Protein AF-A0A959DYF2-F1 (afdb_monomer_lite)

Structure (mmCIF, N/CA/C/O backbone):
data_AF-A0A959DYF2-F1
#
_entry.id   AF-A0A959DYF2-F1
#
loop_
_atom_site.group_PDB
_atom_site.id
_atom_site.type_symbol
_atom_site.label_atom_id
_atom_site.label_alt_id
_atom_site.label_comp_id
_atom_site.label_asym_id
_atom_site.label_entity_id
_atom_site.label_seq_id
_atom_site.pdbx_PDB_ins_code
_atom_site.Cartn_x
_atom_site.Cartn_y
_atom_site.Cartn_z
_atom_site.occupancy
_atom_site.B_iso_or_equiv
_atom_site.auth_seq_id
_atom_site.auth_comp_id
_atom_site.auth_asym_id
_atom_site.auth_atom_id
_atom_site.pdbx_PDB_model_num
ATOM 1 N N . MET A 1 1 ? -21.201 -24.837 13.950 1.00 48.97 1 MET A N 1
ATOM 2 C CA . MET A 1 1 ? -20.387 -24.967 12.722 1.00 48.97 1 MET A CA 1
ATOM 3 C C . MET A 1 1 ? -20.245 -23.564 12.139 1.00 48.97 1 MET A C 1
ATOM 5 O O . MET A 1 1 ? -21.268 -22.995 11.792 1.00 48.97 1 MET A O 1
ATOM 9 N N . LYS A 1 2 ? -19.060 -22.931 12.166 1.00 54.66 2 LYS A N 1
ATOM 10 C CA . LYS A 1 2 ? -18.895 -21.587 11.566 1.00 54.66 2 LYS A CA 1
ATOM 11 C C . LYS A 1 2 ? -19.018 -21.717 10.051 1.00 54.66 2 LYS A C 1
ATOM 13 O O . LYS A 1 2 ? -18.354 -22.586 9.486 1.00 54.66 2 LYS A O 1
ATOM 18 N N . SER A 1 3 ? -19.866 -20.907 9.425 1.00 73.50 3 SER A N 1
ATOM 19 C CA . SER A 1 3 ? -20.086 -20.983 7.981 1.00 73.50 3 SER A CA 1
ATOM 20 C C . SER A 1 3 ? -18.811 -20.570 7.232 1.00 73.50 3 SER A C 1
ATOM 22 O O . SER A 1 3 ? -17.996 -19.797 7.745 1.00 73.50 3 SER A O 1
ATOM 24 N N . THR A 1 4 ? -18.600 -21.088 6.021 1.00 78.06 4 THR A N 1
ATOM 25 C CA . THR A 1 4 ? -17.467 -20.701 5.155 1.00 78.06 4 THR A CA 1
ATOM 26 C C . THR A 1 4 ? -17.406 -19.183 4.952 1.00 78.06 4 THR A C 1
ATOM 28 O O . THR A 1 4 ? -16.325 -18.593 4.934 1.00 78.06 4 THR A O 1
ATOM 31 N N . THR A 1 5 ? -18.575 -18.546 4.890 1.00 78.94 5 THR A N 1
ATOM 32 C CA . THR A 1 5 ? -18.760 -17.099 4.772 1.00 78.94 5 THR A CA 1
ATOM 33 C C . THR A 1 5 ? -18.144 -16.343 5.952 1.00 78.94 5 THR A C 1
ATOM 35 O O . THR A 1 5 ? -17.365 -15.417 5.736 1.00 78.94 5 THR A O 1
ATOM 38 N N . ASP A 1 6 ? -18.369 -16.790 7.192 1.00 78.88 6 ASP A N 1
ATOM 39 C CA . ASP A 1 6 ? -17.816 -16.143 8.396 1.00 78.88 6 ASP A CA 1
ATOM 40 C C . ASP A 1 6 ? -16.283 -16.176 8.416 1.00 78.88 6 ASP A C 1
ATOM 42 O O . ASP A 1 6 ? -15.613 -15.239 8.859 1.00 78.88 6 ASP A O 1
ATOM 46 N N . GLN A 1 7 ? -15.702 -17.275 7.928 1.00 80.12 7 GLN A N 1
ATOM 47 C CA . GLN A 1 7 ? -14.251 -17.409 7.837 1.00 80.12 7 GLN A CA 1
ATOM 48 C C . GLN A 1 7 ? -13.664 -16.475 6.775 1.00 80.12 7 GLN A C 1
ATOM 50 O O . GLN A 1 7 ? -12.580 -15.927 6.982 1.00 80.12 7 GLN A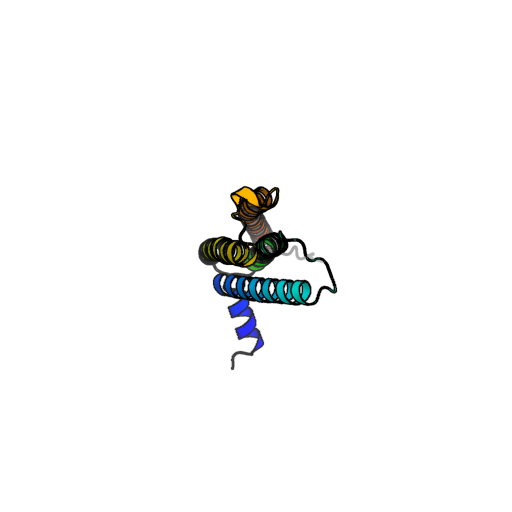 O 1
ATOM 55 N N . PHE A 1 8 ? -14.369 -16.288 5.658 1.00 79.25 8 PHE A N 1
ATOM 56 C CA . PHE A 1 8 ? -13.961 -15.388 4.586 1.00 79.25 8 PHE A CA 1
ATOM 57 C C . PHE A 1 8 ? -13.997 -13.919 5.031 1.00 79.25 8 PHE A C 1
ATOM 59 O O . PHE A 1 8 ? -12.992 -13.222 4.883 1.00 79.25 8 PHE A O 1
ATOM 66 N N . PHE A 1 9 ? -15.081 -13.479 5.680 1.00 79.19 9 PHE A N 1
ATOM 67 C CA . PHE A 1 9 ? -15.189 -12.123 6.234 1.00 79.19 9 PHE A CA 1
ATOM 68 C C . PHE A 1 9 ? -14.072 -11.819 7.235 1.00 79.19 9 PHE A C 1
ATOM 70 O O . PHE A 1 9 ? -13.367 -10.822 7.096 1.00 79.19 9 PHE A O 1
ATOM 77 N N . LYS A 1 10 ? -13.801 -12.741 8.166 1.00 82.38 10 LYS A N 1
ATOM 78 C CA . LYS A 1 10 ? -12.723 -12.571 9.151 1.00 82.38 10 LYS A CA 1
ATOM 79 C C . LYS A 1 10 ? -11.331 -12.449 8.514 1.00 82.38 10 LYS A C 1
ATOM 81 O O . LYS A 1 10 ? -10.439 -11.816 9.080 1.00 82.38 10 LYS A O 1
ATOM 86 N N . ARG A 1 11 ? -11.104 -13.088 7.361 1.00 82.50 11 ARG A N 1
ATOM 87 C CA . ARG A 1 11 ? -9.843 -12.956 6.612 1.00 82.50 11 ARG A CA 1
ATOM 88 C C . ARG A 1 11 ? -9.750 -11.606 5.915 1.00 82.50 11 ARG A C 1
ATOM 90 O O . ARG A 1 11 ? -8.686 -10.997 5.959 1.00 82.50 11 ARG A O 1
ATOM 97 N N . ILE A 1 12 ? -10.845 -11.139 5.317 1.00 82.94 12 ILE A N 1
ATOM 98 C CA . ILE A 1 12 ? -10.909 -9.817 4.686 1.00 82.94 12 ILE A CA 1
ATOM 99 C C . ILE A 1 12 ? -10.691 -8.714 5.718 1.00 82.94 12 ILE A C 1
ATOM 101 O O . ILE A 1 12 ? -9.958 -7.781 5.432 1.00 82.94 12 ILE A O 1
ATOM 105 N N . GLU A 1 13 ? -11.207 -8.844 6.938 1.00 87.69 13 GLU A N 1
ATOM 106 C CA . GLU A 1 13 ? -10.958 -7.894 8.034 1.00 87.69 13 GLU A CA 1
ATOM 107 C C . GLU A 1 13 ? -9.496 -7.850 8.518 1.00 87.69 13 GLU A C 1
ATOM 109 O O . GLU A 1 13 ? -9.163 -7.061 9.399 1.00 87.69 13 GLU A O 1
ATOM 114 N N . ASN A 1 14 ? -8.594 -8.684 7.989 1.00 91.94 14 ASN A N 1
ATOM 115 C CA . ASN A 1 14 ? -7.177 -8.629 8.328 1.00 91.94 14 ASN A CA 1
ATOM 116 C C . ASN A 1 14 ? -6.401 -7.794 7.289 1.00 91.94 14 ASN A C 1
ATOM 118 O O . ASN A 1 14 ? -6.166 -8.276 6.177 1.00 91.94 14 ASN A O 1
ATOM 122 N N . PRO A 1 15 ? -5.893 -6.600 7.650 1.00 94.06 15 PRO A N 1
ATOM 123 C CA . PRO A 1 15 ? -5.166 -5.739 6.716 1.00 94.06 15 PRO A CA 1
ATOM 124 C C . PRO A 1 15 ? -3.917 -6.388 6.119 1.00 94.06 15 PRO A C 1
ATOM 126 O O . PRO A 1 15 ? -3.579 -6.158 4.963 1.00 94.06 15 PRO A O 1
ATOM 129 N N . MET A 1 16 ? -3.243 -7.249 6.887 1.00 94.44 16 MET A N 1
ATOM 130 C CA . MET A 1 16 ? -2.057 -7.959 6.401 1.00 94.44 16 MET A CA 1
ATOM 131 C C . MET A 1 16 ? -2.420 -8.969 5.313 1.00 94.44 16 MET A C 1
ATOM 133 O O . MET A 1 16 ? -1.658 -9.167 4.372 1.00 94.44 16 MET A O 1
ATOM 137 N N . PHE A 1 17 ? -3.594 -9.595 5.426 1.00 94.06 17 PHE A N 1
ATOM 138 C CA . PHE A 1 17 ? -4.093 -10.502 4.399 1.00 94.06 17 PHE A CA 1
ATOM 139 C C . PHE A 1 17 ? -4.487 -9.731 3.135 1.00 94.06 17 PHE A C 1
ATOM 141 O O . PHE A 1 17 ? -4.086 -10.130 2.046 1.00 94.06 17 PHE A O 1
ATOM 148 N N . GLN A 1 18 ? -5.179 -8.592 3.273 1.00 95.38 18 GLN A N 1
ATOM 149 C CA . GLN A 1 18 ? -5.477 -7.700 2.143 1.00 95.38 18 GLN A CA 1
ATOM 150 C C . GLN A 1 18 ? -4.194 -7.277 1.403 1.00 95.38 18 GLN A C 1
ATOM 152 O O . GLN A 1 18 ? -4.137 -7.350 0.177 1.00 95.38 18 GLN A O 1
ATOM 157 N N . ALA A 1 19 ? -3.144 -6.894 2.140 1.00 96.88 19 ALA A N 1
ATOM 158 C CA . ALA A 1 19 ? -1.858 -6.494 1.568 1.00 96.88 19 ALA A CA 1
ATOM 159 C C . ALA A 1 19 ? -1.167 -7.660 0.844 1.00 96.88 19 ALA A C 1
ATOM 161 O O . ALA A 1 19 ? -0.687 -7.491 -0.274 1.00 96.88 19 ALA A O 1
ATOM 162 N N . ALA A 1 20 ? -1.158 -8.856 1.442 1.00 96.12 20 ALA A N 1
ATOM 163 C CA . ALA A 1 20 ? -0.584 -10.050 0.823 1.00 96.12 20 ALA A CA 1
ATOM 164 C C . ALA A 1 20 ? -1.301 -10.425 -0.485 1.00 96.12 20 ALA A C 1
ATOM 166 O O . ALA A 1 20 ? -0.647 -10.724 -1.484 1.00 96.12 20 ALA A O 1
ATOM 167 N N . VAL A 1 21 ? -2.636 -10.356 -0.501 1.00 96.19 21 VAL A N 1
ATOM 168 C CA . VAL A 1 21 ? -3.436 -10.575 -1.715 1.00 96.19 21 VAL A CA 1
ATOM 169 C C . VAL A 1 21 ? -3.112 -9.517 -2.771 1.00 96.19 21 VAL A C 1
ATOM 171 O O . VAL A 1 21 ? -2.890 -9.868 -3.929 1.00 96.19 21 VAL A O 1
ATOM 174 N N . ALA A 1 22 ? -3.017 -8.242 -2.385 1.00 97.19 22 ALA A N 1
ATOM 175 C CA . ALA A 1 22 ? -2.655 -7.163 -3.300 1.00 97.19 22 ALA A CA 1
ATOM 176 C C . ALA A 1 22 ? -1.261 -7.371 -3.919 1.00 97.19 22 ALA A C 1
ATOM 178 O O . ALA A 1 22 ? -1.129 -7.273 -5.136 1.00 97.19 22 ALA A O 1
ATOM 179 N N . ILE A 1 23 ? -0.245 -7.741 -3.129 1.00 97.69 23 ILE A N 1
ATOM 180 C CA . ILE A 1 23 ? 1.096 -8.080 -3.645 1.00 97.69 23 ILE A CA 1
ATOM 181 C C . ILE A 1 23 ? 1.025 -9.262 -4.621 1.00 97.69 23 ILE A C 1
ATOM 183 O O . ILE A 1 23 ? 1.636 -9.213 -5.689 1.00 97.69 23 ILE A O 1
ATOM 187 N N . GLY A 1 24 ? 0.268 -10.312 -4.287 1.00 97.31 24 GLY A N 1
ATOM 188 C CA . GLY A 1 24 ? 0.081 -11.466 -5.171 1.00 97.31 24 GLY A CA 1
ATOM 189 C C . GLY A 1 24 ? -0.517 -11.072 -6.524 1.00 97.31 24 GLY A C 1
ATOM 190 O O . GLY A 1 24 ? -0.021 -11.487 -7.568 1.00 97.31 24 GLY A O 1
ATOM 191 N N . MET A 1 25 ? -1.528 -10.203 -6.519 1.00 97.19 25 MET A N 1
ATOM 192 C CA . MET A 1 25 ? -2.149 -9.686 -7.741 1.00 97.19 25 MET A CA 1
ATOM 193 C C . MET A 1 25 ? -1.202 -8.785 -8.545 1.00 97.19 25 MET A C 1
ATOM 195 O O . MET A 1 25 ? -1.151 -8.901 -9.769 1.00 97.19 25 MET A O 1
ATOM 199 N N . VAL A 1 26 ? -0.409 -7.938 -7.876 1.00 97.75 26 VAL A N 1
ATOM 200 C CA . VAL A 1 26 ? 0.649 -7.142 -8.523 1.00 97.75 26 VAL A CA 1
ATOM 201 C C . VAL A 1 26 ? 1.623 -8.057 -9.261 1.00 97.75 26 VAL A C 1
ATOM 203 O O . VAL A 1 26 ? 1.897 -7.834 -10.439 1.00 97.75 26 VAL A O 1
ATOM 206 N N . LEU A 1 27 ? 2.098 -9.118 -8.603 1.00 97.62 27 LEU A N 1
ATOM 207 C CA . LEU A 1 27 ? 3.018 -10.079 -9.206 1.00 97.62 27 LEU A CA 1
ATOM 208 C C . LEU A 1 27 ? 2.403 -10.754 -10.440 1.00 97.62 27 LEU A C 1
ATOM 210 O O . LEU A 1 27 ? 3.041 -10.806 -11.490 1.00 97.62 27 LEU A O 1
ATOM 214 N N . VAL A 1 28 ? 1.156 -11.226 -10.339 1.00 97.62 28 VAL A N 1
ATOM 215 C CA . VAL A 1 28 ? 0.442 -11.864 -11.458 1.00 97.62 28 VAL A CA 1
ATOM 216 C C . VAL A 1 28 ? 0.320 -10.916 -12.652 1.00 97.62 28 VAL A C 1
ATOM 218 O O . VAL A 1 28 ? 0.589 -11.320 -13.786 1.00 97.62 28 VAL A O 1
ATOM 221 N N . LEU A 1 29 ? -0.036 -9.649 -12.423 1.00 96.56 29 LEU A N 1
ATOM 222 C CA . LEU A 1 29 ? -0.165 -8.665 -13.499 1.00 96.56 29 LEU A CA 1
ATOM 223 C C . LEU A 1 29 ? 1.182 -8.290 -14.117 1.00 96.56 29 LEU A C 1
ATOM 225 O O . LEU A 1 29 ? 1.267 -8.171 -15.337 1.00 96.56 29 LEU A O 1
ATOM 229 N N . MET A 1 30 ? 2.244 -8.156 -13.320 1.00 95.62 30 MET A N 1
ATOM 230 C CA . MET A 1 30 ? 3.592 -7.894 -13.837 1.00 95.62 30 MET A CA 1
ATOM 231 C C . MET A 1 30 ? 4.111 -9.057 -14.691 1.00 95.62 30 MET A C 1
ATOM 233 O O . MET A 1 30 ? 4.658 -8.831 -15.772 1.00 95.62 30 MET A O 1
ATOM 237 N N . VAL A 1 31 ? 3.897 -10.304 -14.252 1.00 95.50 31 VAL A N 1
ATOM 238 C CA . VAL A 1 31 ? 4.241 -11.504 -15.034 1.00 95.50 31 VAL A CA 1
ATOM 239 C C . VAL A 1 31 ? 3.437 -11.545 -16.330 1.00 95.50 31 VAL A C 1
ATOM 241 O O . VAL A 1 31 ? 4.015 -11.727 -17.400 1.00 95.50 31 VAL A O 1
ATOM 244 N N . SER A 1 32 ? 2.129 -11.295 -16.258 1.00 93.62 32 SER A N 1
ATOM 245 C CA . SER A 1 32 ? 1.256 -11.253 -17.435 1.00 93.62 32 SER A CA 1
ATOM 246 C C . SER A 1 32 ? 1.699 -10.172 -18.424 1.00 93.62 32 SER A C 1
ATOM 248 O O . SER A 1 32 ? 1.850 -10.447 -19.611 1.00 93.62 32 SER A O 1
ATOM 250 N N . GLY A 1 33 ? 2.005 -8.964 -17.943 1.00 92.00 33 GLY A N 1
ATOM 251 C CA . GLY A 1 33 ? 2.517 -7.872 -18.773 1.00 92.00 33 GLY A CA 1
ATOM 252 C C . GLY A 1 33 ? 3.846 -8.217 -19.447 1.00 92.00 33 GLY A C 1
ATOM 253 O O . GLY A 1 33 ? 4.047 -7.896 -20.619 1.00 92.00 33 GLY A O 1
ATOM 254 N N . LYS A 1 34 ? 4.736 -8.936 -18.751 1.00 90.19 34 LYS A N 1
ATOM 255 C CA . LYS A 1 34 ? 5.986 -9.437 -19.337 1.00 90.19 34 LYS A CA 1
ATOM 256 C C . LYS A 1 34 ? 5.727 -10.465 -20.443 1.00 90.19 34 LYS A C 1
ATOM 258 O O . LYS A 1 34 ? 6.329 -10.351 -21.506 1.00 90.19 34 LYS A O 1
ATOM 263 N N . LEU A 1 35 ? 4.818 -11.419 -20.228 1.00 91.81 35 LEU A N 1
ATOM 264 C CA . LEU A 1 35 ? 4.444 -12.421 -21.237 1.00 91.81 35 LEU A CA 1
ATOM 265 C C . LEU A 1 35 ? 3.821 -11.775 -22.484 1.00 91.81 35 LEU A C 1
ATOM 267 O O . LEU A 1 35 ? 4.178 -12.134 -23.603 1.00 91.81 35 LEU A O 1
ATOM 271 N N . VAL A 1 36 ? 2.953 -10.776 -22.301 1.00 91.62 36 VAL A N 1
ATOM 272 C CA . VAL A 1 36 ? 2.359 -10.006 -23.409 1.00 91.62 36 VAL A CA 1
ATOM 273 C C . VAL A 1 36 ? 3.424 -9.220 -24.172 1.00 91.62 36 VAL A C 1
ATOM 275 O O . VAL A 1 36 ? 3.420 -9.202 -25.398 1.00 91.62 36 VAL A O 1
ATOM 278 N N . ARG A 1 37 ? 4.385 -8.606 -23.475 1.00 86.94 37 ARG A N 1
ATOM 279 C CA . ARG A 1 37 ? 5.496 -7.914 -24.140 1.00 86.94 37 ARG A CA 1
ATOM 280 C C . ARG A 1 37 ? 6.359 -8.878 -24.961 1.00 86.94 37 ARG A C 1
ATOM 282 O O . ARG A 1 37 ? 6.838 -8.497 -26.024 1.00 86.94 37 ARG A O 1
ATOM 289 N N . MET A 1 38 ? 6.548 -10.111 -24.486 1.00 86.81 38 MET A N 1
ATOM 290 C CA . MET A 1 38 ? 7.301 -11.146 -25.203 1.00 86.81 38 MET A CA 1
ATOM 291 C C . MET A 1 38 ? 6.577 -11.673 -26.447 1.00 86.81 38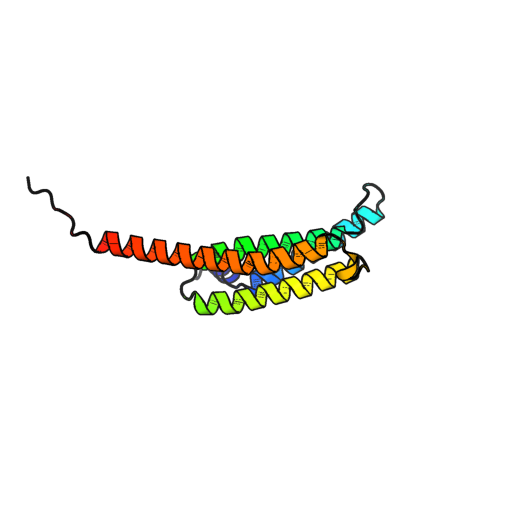 MET A C 1
ATOM 293 O O . MET A 1 38 ? 7.249 -12.064 -27.395 1.00 86.81 38 MET A O 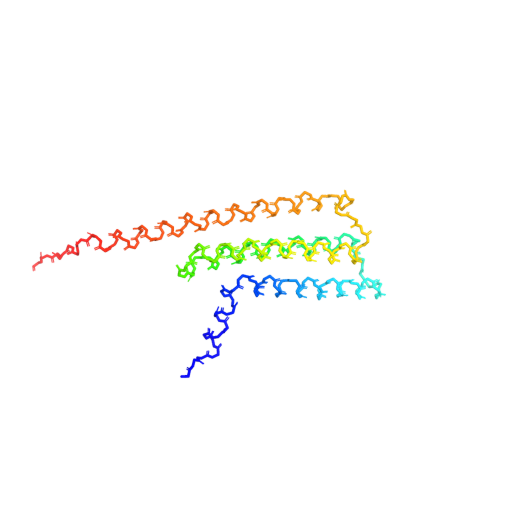1
ATOM 297 N N . SER A 1 39 ? 5.240 -11.675 -26.477 1.00 88.31 39 SER A N 1
ATOM 298 C CA . SER A 1 39 ? 4.484 -12.127 -27.655 1.00 88.31 39 SER A CA 1
ATOM 299 C C . SER A 1 39 ? 4.515 -11.132 -28.818 1.00 88.31 39 SER A C 1
ATOM 301 O O . SER A 1 39 ? 4.153 -11.491 -29.934 1.00 88.31 39 SER A O 1
ATOM 303 N N . GLY A 1 40 ? 4.924 -9.881 -28.573 1.00 83.75 40 GLY A N 1
ATOM 304 C CA . GLY A 1 40 ? 5.024 -8.835 -29.595 1.00 83.75 40 GLY A CA 1
ATOM 305 C C . GLY A 1 40 ? 3.678 -8.332 -30.132 1.00 83.75 40 GLY A C 1
ATOM 306 O O . GLY A 1 40 ? 3.663 -7.454 -30.987 1.00 83.75 40 GLY A O 1
ATOM 307 N N . LEU A 1 41 ? 2.553 -8.850 -29.623 1.00 80.25 41 LEU A N 1
ATOM 308 C CA . LEU A 1 41 ? 1.206 -8.499 -30.085 1.00 80.25 41 LEU A CA 1
ATOM 309 C C . LEU A 1 41 ? 0.783 -7.086 -29.658 1.00 80.25 41 LEU A C 1
ATOM 311 O O . LEU A 1 41 ? 0.007 -6.438 -30.354 1.00 80.25 41 LEU A O 1
ATOM 315 N N . ILE A 1 42 ? 1.259 -6.622 -28.497 1.00 84.75 42 ILE A N 1
ATOM 316 C CA . ILE A 1 42 ? 0.901 -5.328 -27.903 1.00 84.75 42 ILE A CA 1
ATOM 317 C C . ILE A 1 42 ? 2.149 -4.687 -27.287 1.00 84.75 42 ILE A C 1
ATOM 319 O O . ILE A 1 42 ? 2.916 -5.333 -26.570 1.00 84.75 42 ILE A O 1
ATOM 323 N N . THR A 1 43 ? 2.332 -3.384 -27.509 1.00 84.12 43 THR A N 1
ATOM 324 C CA . THR A 1 43 ? 3.387 -2.596 -26.864 1.00 84.12 43 THR A CA 1
ATOM 325 C C . THR A 1 43 ? 3.010 -2.274 -25.418 1.00 84.12 43 THR A C 1
ATOM 327 O O . THR A 1 43 ? 2.209 -1.377 -25.157 1.00 84.12 43 THR A O 1
ATOM 330 N N . VAL A 1 44 ? 3.598 -2.995 -24.463 1.00 87.44 44 VAL A N 1
ATOM 331 C CA . VAL A 1 44 ? 3.448 -2.701 -23.029 1.00 87.44 44 VAL A CA 1
ATOM 332 C C . VAL A 1 44 ? 4.481 -1.642 -22.613 1.00 87.44 44 VAL A C 1
ATOM 334 O O . VAL A 1 44 ? 5.677 -1.860 -22.833 1.00 87.44 44 VAL A O 1
ATOM 337 N N . PRO A 1 45 ? 4.070 -0.513 -22.000 1.00 89.06 45 PRO A N 1
ATOM 338 C CA . PRO A 1 45 ? 4.997 0.522 -21.547 1.00 89.06 45 PRO A CA 1
ATOM 339 C C . PRO A 1 45 ? 6.032 -0.008 -20.549 1.00 89.06 45 PRO A C 1
ATOM 341 O O . PRO A 1 45 ? 5.710 -0.809 -19.674 1.00 89.06 45 PRO A O 1
ATOM 344 N N . VAL A 1 46 ? 7.264 0.505 -20.600 1.00 87.94 46 VAL A N 1
ATOM 345 C CA . VAL A 1 46 ? 8.337 0.099 -19.665 1.00 87.94 46 VAL A CA 1
ATOM 346 C C . VAL A 1 46 ? 7.998 0.458 -18.209 1.00 87.94 46 VAL A C 1
ATOM 348 O O . VAL A 1 46 ? 8.380 -0.254 -17.286 1.00 87.94 46 VAL A O 1
ATOM 351 N N . LEU A 1 47 ? 7.209 1.518 -18.002 1.00 92.19 47 LEU A N 1
ATOM 352 C CA . LEU A 1 47 ? 6.727 1.957 -16.687 1.00 92.19 47 LEU A CA 1
ATOM 353 C C . LEU A 1 47 ? 5.488 1.188 -16.189 1.00 92.19 47 LEU A C 1
ATOM 355 O O . LEU A 1 47 ? 4.975 1.487 -15.112 1.00 92.19 47 LEU A O 1
ATOM 359 N N . PHE A 1 48 ? 5.001 0.194 -16.940 1.00 94.25 48 PHE A N 1
ATOM 360 C CA . PHE A 1 48 ? 3.843 -0.618 -16.555 1.00 94.25 48 PHE A CA 1
ATOM 361 C C . PHE A 1 48 ? 3.964 -1.248 -15.151 1.00 94.25 48 PHE A C 1
ATOM 363 O O . PHE A 1 48 ? 2.992 -1.166 -14.401 1.00 94.25 48 PHE A O 1
ATOM 370 N N . PRO A 1 49 ? 5.126 -1.783 -14.712 1.00 95.88 49 PRO A N 1
ATOM 371 C CA . PRO A 1 49 ? 5.270 -2.302 -13.351 1.00 95.88 49 PRO A CA 1
ATOM 372 C C . PRO A 1 49 ? 5.001 -1.237 -12.271 1.00 95.88 49 PRO A C 1
ATOM 374 O O . PRO A 1 49 ? 4.258 -1.487 -11.320 1.00 95.88 49 PRO A O 1
ATOM 377 N N . TRP A 1 50 ? 5.515 -0.016 -12.446 1.00 96.50 50 TRP A N 1
ATOM 378 C CA . TRP A 1 50 ? 5.268 1.103 -11.526 1.00 96.50 50 TRP A CA 1
ATOM 379 C C . TRP A 1 50 ? 3.802 1.548 -11.522 1.00 96.50 50 TRP A C 1
ATOM 381 O O . TRP A 1 50 ? 3.250 1.832 -10.459 1.00 96.50 50 TRP A O 1
ATOM 391 N N . MET A 1 51 ? 3.151 1.526 -12.689 1.00 95.88 51 MET A N 1
ATOM 392 C CA . MET A 1 51 ? 1.713 1.772 -12.814 1.00 95.88 51 MET A CA 1
ATOM 393 C C . MET A 1 51 ? 0.898 0.745 -12.024 1.00 95.88 51 MET A C 1
ATOM 395 O O . MET A 1 51 ? 0.034 1.124 -11.235 1.00 95.88 51 MET A O 1
ATOM 399 N N . THR A 1 52 ? 1.198 -0.549 -12.187 1.00 96.75 52 THR A N 1
ATOM 400 C CA . THR A 1 52 ? 0.505 -1.615 -11.450 1.00 96.75 52 THR A CA 1
ATOM 401 C C . THR A 1 52 ? 0.719 -1.503 -9.944 1.00 96.75 52 THR A C 1
ATOM 403 O O . THR A 1 52 ? -0.242 -1.612 -9.188 1.00 96.75 52 THR A O 1
ATOM 406 N N . ALA A 1 53 ? 1.939 -1.211 -9.487 1.00 97.25 53 ALA A N 1
ATOM 407 C CA . ALA A 1 53 ? 2.217 -1.038 -8.065 1.00 97.25 53 ALA A CA 1
ATOM 408 C C . ALA A 1 53 ? 1.421 0.135 -7.463 1.00 97.25 53 ALA A C 1
ATOM 410 O O . ALA A 1 53 ? 0.730 -0.038 -6.457 1.00 97.25 53 ALA A O 1
ATOM 411 N N . ALA A 1 54 ? 1.433 1.300 -8.121 1.00 97.00 54 ALA A N 1
ATOM 412 C CA . ALA A 1 54 ? 0.682 2.474 -7.677 1.00 97.00 54 ALA A CA 1
ATOM 413 C C . ALA A 1 54 ? -0.839 2.232 -7.659 1.00 97.00 54 ALA A C 1
ATOM 415 O O . ALA A 1 54 ? -1.516 2.616 -6.703 1.00 97.00 54 ALA A O 1
ATOM 416 N N . ALA A 1 55 ? -1.376 1.555 -8.680 1.00 97.44 55 ALA A N 1
ATOM 417 C CA . ALA A 1 55 ? -2.796 1.219 -8.748 1.00 97.44 55 ALA A CA 1
ATOM 418 C C . ALA A 1 55 ? -3.224 0.328 -7.573 1.00 97.44 55 ALA A C 1
ATOM 420 O O . ALA A 1 55 ? -4.250 0.585 -6.947 1.00 97.44 55 ALA A O 1
ATOM 421 N N . PHE A 1 56 ? -2.422 -0.682 -7.224 1.00 97.88 56 PHE A N 1
ATOM 422 C CA . PHE A 1 56 ? -2.734 -1.582 -6.112 1.00 97.88 56 PHE A CA 1
ATOM 423 C C . PHE A 1 56 ? -2.528 -0.949 -4.738 1.00 97.88 56 PHE A C 1
ATOM 425 O O . PHE A 1 56 ? -3.267 -1.280 -3.813 1.00 97.88 56 PHE A O 1
ATOM 432 N N . MET A 1 57 ? -1.596 -0.004 -4.594 1.00 97.94 57 MET A N 1
ATOM 433 C CA . MET A 1 57 ? -1.522 0.822 -3.386 1.00 97.94 57 MET A CA 1
ATOM 434 C C . MET A 1 57 ? -2.801 1.634 -3.186 1.00 97.94 57 MET A C 1
ATOM 436 O O . MET A 1 57 ? -3.338 1.658 -2.081 1.00 97.94 57 MET A O 1
ATOM 440 N N . LEU A 1 58 ? -3.314 2.264 -4.247 1.00 97.31 58 LEU A N 1
ATOM 441 C CA . LEU A 1 58 ? -4.563 3.021 -4.183 1.00 97.31 58 LEU A CA 1
ATOM 442 C C . LEU A 1 58 ? -5.765 2.104 -3.920 1.00 97.31 58 LEU A C 1
ATOM 444 O O . LEU A 1 58 ? -6.634 2.438 -3.118 1.00 97.31 58 LEU A O 1
ATOM 448 N N . LEU A 1 59 ? -5.789 0.931 -4.556 1.00 97.25 59 LEU A N 1
ATOM 449 C CA . LEU A 1 59 ? -6.814 -0.088 -4.350 1.00 97.25 59 LEU A CA 1
ATOM 450 C C . LEU A 1 59 ? -6.867 -0.520 -2.884 1.00 97.25 59 LEU A C 1
ATOM 452 O O . LEU A 1 59 ? -7.932 -0.507 -2.269 1.00 97.25 59 LEU A O 1
ATOM 456 N N . PHE A 1 60 ? -5.707 -0.855 -2.313 1.00 97.25 60 PHE A N 1
ATOM 457 C CA . PHE A 1 60 ? -5.593 -1.175 -0.898 1.00 97.25 60 PHE A CA 1
ATOM 458 C C . PHE A 1 60 ? -6.053 -0.001 -0.045 1.00 97.25 60 PHE A C 1
ATOM 460 O O . PHE A 1 60 ? -6.862 -0.209 0.848 1.00 97.25 60 PHE A O 1
ATOM 467 N N . ALA A 1 61 ? -5.586 1.219 -0.327 1.00 96.88 61 ALA A N 1
ATOM 468 C CA . ALA A 1 61 ? -5.958 2.401 0.440 1.00 96.88 61 ALA A CA 1
ATOM 469 C C . ALA A 1 61 ? -7.482 2.572 0.497 1.00 96.88 61 ALA A C 1
ATOM 471 O O . ALA A 1 61 ? -8.048 2.692 1.576 1.00 96.88 61 ALA A O 1
ATOM 472 N N . MET A 1 62 ? -8.158 2.483 -0.649 1.00 95.50 62 MET A N 1
ATOM 473 C CA . MET A 1 62 ? -9.609 2.621 -0.736 1.00 95.50 62 MET A CA 1
ATOM 474 C C . MET A 1 62 ? -10.347 1.501 0.013 1.00 95.50 62 MET A C 1
ATOM 476 O O . MET A 1 62 ? -11.173 1.781 0.882 1.00 95.50 62 MET A O 1
ATOM 480 N N . PHE A 1 63 ? -10.047 0.231 -0.285 1.00 94.75 63 PHE A N 1
ATOM 481 C CA . PHE A 1 63 ? -10.758 -0.894 0.334 1.00 94.75 63 PHE A CA 1
ATOM 482 C C . PHE A 1 63 ? -10.470 -1.015 1.827 1.00 94.75 63 PHE A C 1
ATOM 484 O O . PHE A 1 63 ? -11.391 -1.222 2.617 1.00 94.75 63 PHE A O 1
ATOM 491 N N . ASN A 1 64 ? -9.208 -0.861 2.226 1.00 96.12 64 ASN A N 1
ATOM 492 C CA . ASN A 1 64 ? -8.811 -0.951 3.620 1.00 96.12 64 ASN A CA 1
ATOM 493 C C . ASN A 1 64 ? -9.512 0.113 4.470 1.00 96.12 64 ASN A C 1
ATOM 495 O O . ASN A 1 64 ? -10.017 -0.214 5.549 1.00 96.12 64 ASN A O 1
ATOM 499 N N . SER A 1 65 ? -9.577 1.352 3.969 1.00 93.88 65 SER A N 1
ATOM 500 C CA . SER A 1 65 ? -10.246 2.460 4.646 1.00 93.88 65 SER A CA 1
ATOM 501 C C . SER A 1 65 ? -11.746 2.209 4.791 1.00 93.88 65 SER A C 1
ATOM 503 O O . SER A 1 65 ? -12.271 2.389 5.886 1.00 93.88 65 SER A O 1
ATOM 505 N N . VAL A 1 66 ? -12.437 1.715 3.759 1.00 92.88 66 VAL A N 1
ATOM 506 C CA . VAL A 1 66 ? -13.871 1.381 3.865 1.00 92.88 66 VAL A CA 1
ATOM 507 C C . VAL A 1 66 ? -14.115 0.259 4.880 1.00 92.88 66 VAL A C 1
ATOM 509 O O . VAL A 1 66 ? -14.981 0.390 5.742 1.00 92.88 66 VAL A O 1
ATOM 512 N N . ILE A 1 67 ? -13.318 -0.816 4.843 1.00 92.12 67 ILE A N 1
ATOM 513 C CA . ILE A 1 67 ? -13.445 -1.946 5.785 1.00 92.12 67 ILE A CA 1
ATOM 514 C C . ILE A 1 67 ? -13.177 -1.502 7.232 1.00 92.12 67 ILE A C 1
ATOM 516 O O . ILE A 1 67 ? -13.721 -2.083 8.166 1.00 92.12 67 ILE A O 1
ATOM 520 N N . SER A 1 68 ? -12.405 -0.431 7.451 1.00 90.62 68 SER A N 1
ATOM 521 C CA . SER A 1 68 ? -12.152 0.091 8.802 1.00 90.62 68 SER A CA 1
ATOM 522 C C . SER A 1 68 ? -13.424 0.507 9.563 1.00 90.62 68 SER A C 1
ATOM 524 O O . SER A 1 68 ? -13.411 0.524 10.796 1.00 90.62 68 SER A O 1
ATOM 526 N N . LEU A 1 69 ? -14.523 0.789 8.850 1.00 89.00 69 LEU A N 1
ATOM 527 C CA . LEU A 1 69 ? -15.822 1.133 9.435 1.00 89.00 69 LEU A CA 1
ATOM 528 C C . LEU A 1 69 ? -16.529 -0.066 10.080 1.00 89.00 69 LEU A C 1
ATOM 530 O O . LEU A 1 69 ? -17.236 0.114 11.066 1.00 89.00 69 LEU A O 1
ATOM 534 N N . SER A 1 70 ? -16.345 -1.279 9.551 1.00 86.31 70 SER A N 1
ATOM 535 C CA . SER A 1 70 ? -17.064 -2.474 10.018 1.00 86.31 70 SER A CA 1
ATOM 536 C C . SER A 1 70 ? -16.361 -3.205 11.164 1.00 86.31 70 SER A C 1
ATOM 538 O O . SER A 1 70 ? -16.896 -4.170 11.704 1.00 86.31 70 SER A O 1
ATOM 540 N N . VAL A 1 71 ? -15.150 -2.781 11.536 1.00 87.69 71 VAL A N 1
ATOM 541 C CA . VAL A 1 71 ? -14.330 -3.473 12.537 1.00 87.69 71 VAL A CA 1
ATOM 542 C C . VAL A 1 71 ? -14.599 -2.929 13.937 1.00 87.69 71 VAL A C 1
ATOM 544 O O . VAL A 1 71 ? -14.541 -1.723 14.175 1.00 87.69 71 VAL A O 1
ATOM 547 N N . ALA A 1 72 ? -14.814 -3.834 14.896 1.00 82.81 72 ALA A N 1
ATOM 548 C CA . ALA A 1 72 ? -15.103 -3.473 16.283 1.00 82.81 72 ALA A CA 1
ATOM 549 C C . ALA A 1 72 ? -13.985 -2.621 16.919 1.00 82.81 72 ALA A C 1
ATOM 551 O O . ALA A 1 72 ? -14.244 -1.521 17.406 1.00 82.81 72 ALA A O 1
ATOM 552 N N . ASP A 1 73 ? -12.734 -3.094 16.856 1.00 87.62 73 ASP A N 1
ATOM 553 C CA . ASP A 1 73 ? -11.558 -2.406 17.405 1.00 87.62 73 ASP A CA 1
ATOM 554 C C . ASP A 1 73 ? -10.806 -1.627 16.315 1.00 87.62 73 ASP A C 1
ATOM 556 O O . ASP A 1 73 ? -9.964 -2.168 15.585 1.00 87.62 73 ASP A O 1
ATOM 560 N N . MET A 1 74 ? -11.125 -0.335 16.214 1.00 83.88 74 MET A N 1
ATOM 561 C CA . MET A 1 74 ? -10.557 0.556 15.203 1.00 83.88 74 MET A CA 1
ATOM 562 C C . MET A 1 74 ? -9.054 0.759 15.377 1.00 83.88 74 MET A C 1
ATOM 564 O O . MET A 1 74 ? -8.315 0.731 14.396 1.00 83.88 74 MET A O 1
ATOM 568 N N . ILE A 1 75 ? -8.600 0.969 16.616 1.00 86.06 75 ILE A N 1
ATOM 569 C CA . ILE A 1 75 ? -7.213 1.346 16.916 1.00 86.06 75 ILE A CA 1
ATOM 570 C C . ILE A 1 75 ? -6.282 0.202 16.517 1.00 86.06 75 ILE A C 1
ATOM 572 O O . ILE A 1 75 ? -5.280 0.412 15.827 1.00 86.06 75 ILE A O 1
ATOM 576 N N . LYS A 1 76 ? -6.647 -1.032 16.884 1.00 90.00 76 LYS A N 1
ATOM 577 C CA . LYS A 1 76 ? -5.882 -2.221 16.509 1.00 90.00 76 LYS A CA 1
ATOM 578 C C . LYS A 1 76 ? -5.881 -2.458 15.002 1.00 90.00 76 LYS A C 1
ATOM 580 O O . LYS A 1 76 ? -4.846 -2.840 14.452 1.00 90.00 76 LYS A O 1
ATOM 585 N N . TYR A 1 77 ? -7.018 -2.257 14.333 1.00 92.25 77 TYR A N 1
ATOM 586 C CA . TYR A 1 77 ? -7.105 -2.392 12.879 1.00 92.25 77 TYR A CA 1
ATOM 587 C C . TYR A 1 77 ? -6.205 -1.370 12.183 1.00 92.25 77 TYR A C 1
ATOM 589 O O . TYR A 1 77 ? -5.360 -1.758 11.385 1.00 92.25 77 TYR A O 1
ATOM 597 N N . TRP A 1 78 ? -6.299 -0.095 12.563 1.00 91.56 78 TRP A N 1
ATOM 598 C CA . TRP A 1 78 ? -5.518 1.004 11.993 1.00 91.56 78 TRP A CA 1
ATOM 599 C C . TRP A 1 78 ? -4.016 0.772 12.055 1.00 91.56 78 TRP A C 1
ATOM 601 O O . TRP A 1 78 ? -3.341 0.889 11.033 1.00 91.56 78 TRP A O 1
ATOM 611 N N . GLY A 1 79 ? -3.491 0.390 13.224 1.00 91.31 79 GLY A N 1
ATOM 612 C CA . GLY A 1 79 ? -2.065 0.097 13.362 1.00 91.31 79 GLY A CA 1
ATOM 613 C C . GLY A 1 79 ? -1.619 -0.985 12.376 1.00 91.31 79 GLY A C 1
ATOM 614 O O . GLY A 1 79 ? -0.656 -0.804 11.633 1.00 91.31 79 GLY A O 1
ATOM 615 N N . ARG A 1 80 ? -2.377 -2.085 12.284 1.00 94.69 80 ARG A N 1
ATOM 616 C CA . ARG A 1 80 ? -2.090 -3.175 11.335 1.00 94.69 80 ARG A CA 1
ATOM 617 C C . ARG A 1 80 ? -2.261 -2.746 9.880 1.00 94.69 80 ARG A C 1
ATOM 619 O O . ARG A 1 80 ? -1.513 -3.220 9.033 1.00 94.69 80 ARG A O 1
ATOM 626 N N . SER A 1 81 ? -3.202 -1.857 9.590 1.00 95.62 81 SER A N 1
ATOM 627 C CA . SER A 1 81 ? -3.435 -1.316 8.254 1.00 95.62 81 SER A CA 1
ATOM 628 C C . SER A 1 81 ? -2.309 -0.411 7.773 1.00 95.62 81 SER A C 1
ATOM 630 O O . SER A 1 81 ? -1.962 -0.460 6.595 1.00 95.62 81 SER A O 1
ATOM 632 N N . VAL A 1 82 ? -1.692 0.374 8.659 1.00 95.81 82 VAL A N 1
ATOM 633 C CA . VAL A 1 82 ? -0.494 1.156 8.320 1.00 95.81 82 VAL A CA 1
ATOM 634 C C . VAL A 1 82 ? 0.670 0.222 7.991 1.00 95.81 82 VAL A C 1
ATOM 636 O O . VAL A 1 82 ? 1.282 0.369 6.936 1.00 95.81 82 VAL A O 1
ATOM 639 N N . TYR A 1 83 ? 0.932 -0.794 8.820 1.00 95.69 83 TYR A N 1
ATOM 640 C CA . TYR A 1 83 ? 1.985 -1.776 8.526 1.00 95.69 83 TYR A CA 1
ATOM 641 C C . TYR A 1 83 ? 1.711 -2.579 7.248 1.00 95.69 83 TYR A C 1
ATOM 643 O O . TYR A 1 83 ? 2.631 -2.814 6.467 1.00 95.69 83 TYR A O 1
ATOM 651 N N . GLY A 1 84 ? 0.453 -2.957 7.002 1.00 96.69 84 GLY A N 1
ATOM 652 C CA . GLY A 1 84 ? 0.038 -3.628 5.770 1.00 96.69 84 GLY A CA 1
ATOM 653 C C . GLY A 1 84 ? 0.273 -2.762 4.534 1.00 96.69 84 GLY A C 1
ATOM 654 O O . GLY A 1 84 ? 0.844 -3.238 3.555 1.00 96.69 84 GLY A O 1
ATOM 655 N N . PHE A 1 85 ? -0.083 -1.477 4.601 1.00 97.81 85 PHE A N 1
ATOM 656 C CA . PHE A 1 85 ? 0.166 -0.529 3.518 1.00 97.81 85 PHE A CA 1
ATOM 657 C C . PHE A 1 85 ? 1.659 -0.308 3.270 1.00 97.81 85 PHE A C 1
ATOM 659 O O . PHE A 1 85 ? 2.088 -0.341 2.123 1.00 97.81 85 PHE A O 1
ATOM 666 N N . LEU A 1 86 ? 2.465 -0.126 4.321 1.00 97.06 86 LEU A N 1
ATOM 667 C CA . LEU A 1 86 ? 3.918 0.023 4.185 1.00 97.06 86 LEU A CA 1
ATOM 668 C C . LEU A 1 86 ? 4.552 -1.226 3.563 1.00 97.06 86 LEU A C 1
ATOM 670 O O . LEU A 1 86 ? 5.379 -1.111 2.659 1.00 97.06 86 LEU A O 1
ATOM 674 N N . GLY A 1 87 ? 4.124 -2.414 3.999 1.00 97.06 87 GLY A N 1
ATOM 675 C CA . GLY A 1 87 ? 4.553 -3.685 3.418 1.00 97.06 87 GLY A CA 1
ATOM 676 C C . GLY A 1 87 ? 4.169 -3.814 1.944 1.00 97.06 87 GLY A C 1
ATOM 677 O O . GLY A 1 87 ? 4.995 -4.225 1.133 1.00 97.06 87 GLY A O 1
ATOM 678 N N . LEU A 1 88 ? 2.952 -3.404 1.575 1.00 98.12 88 LEU A N 1
ATOM 679 C CA . LEU A 1 88 ? 2.508 -3.355 0.183 1.00 98.12 88 LEU A CA 1
ATOM 680 C C . LEU A 1 88 ? 3.316 -2.345 -0.637 1.00 98.12 88 LEU A C 1
ATOM 682 O O . LEU A 1 88 ? 3.782 -2.691 -1.715 1.00 98.12 88 LEU A O 1
ATOM 686 N N . ALA A 1 89 ? 3.507 -1.124 -0.142 1.00 97.44 89 ALA A N 1
ATOM 687 C CA . ALA A 1 89 ? 4.225 -0.068 -0.848 1.00 97.44 89 ALA A CA 1
ATOM 688 C C . ALA A 1 89 ? 5.677 -0.475 -1.132 1.00 97.44 89 ALA A C 1
ATOM 690 O O . ALA A 1 89 ? 6.139 -0.356 -2.271 1.00 97.44 89 ALA A O 1
ATOM 691 N N . ALA A 1 90 ? 6.365 -1.011 -0.118 1.00 97.19 90 ALA A N 1
ATOM 692 C CA . ALA A 1 90 ? 7.729 -1.511 -0.242 1.00 97.19 90 ALA A CA 1
ATOM 693 C C . ALA A 1 90 ? 7.800 -2.763 -1.128 1.00 97.19 90 ALA A C 1
ATOM 695 O O . ALA A 1 90 ? 8.618 -2.819 -2.041 1.00 97.19 90 ALA A O 1
ATOM 696 N N . GLY A 1 91 ? 6.921 -3.745 -0.907 1.00 97.69 91 GLY A N 1
ATOM 697 C CA . GLY A 1 91 ? 6.900 -4.998 -1.662 1.00 97.69 91 GLY A CA 1
ATOM 698 C C . GLY A 1 91 ? 6.554 -4.799 -3.137 1.00 97.69 91 GLY A C 1
ATOM 699 O O . GLY A 1 91 ? 7.285 -5.255 -4.013 1.00 97.69 91 GLY A O 1
ATOM 700 N N . ALA A 1 92 ? 5.479 -4.067 -3.433 1.00 97.25 92 ALA A N 1
ATOM 701 C CA . ALA A 1 92 ? 5.078 -3.753 -4.803 1.00 97.25 92 ALA A CA 1
ATOM 702 C C . ALA A 1 92 ? 6.094 -2.839 -5.501 1.00 97.25 92 ALA A C 1
ATOM 704 O O . ALA A 1 92 ? 6.352 -3.021 -6.688 1.00 97.25 92 ALA A O 1
ATOM 705 N N . GLY A 1 93 ? 6.717 -1.907 -4.772 1.00 96.25 93 GLY A N 1
ATOM 706 C CA . GLY A 1 93 ? 7.760 -1.032 -5.315 1.00 96.25 93 GLY A CA 1
ATOM 707 C C . GLY A 1 93 ? 9.036 -1.802 -5.644 1.00 96.25 93 GLY A C 1
ATOM 708 O O . GLY A 1 93 ? 9.633 -1.601 -6.698 1.00 96.25 93 GLY A O 1
ATOM 709 N N . PHE A 1 94 ? 9.415 -2.750 -4.785 1.00 97.00 94 PHE A N 1
ATOM 710 C CA . PHE A 1 94 ? 10.526 -3.661 -5.038 1.00 97.00 94 PHE A CA 1
ATOM 711 C C . PHE A 1 94 ? 10.265 -4.560 -6.254 1.00 97.00 94 PHE A C 1
ATOM 713 O O . PHE A 1 94 ? 11.131 -4.686 -7.118 1.00 97.00 94 PHE A O 1
ATOM 720 N N . LEU A 1 95 ? 9.061 -5.130 -6.375 1.00 97.25 95 LEU A N 1
ATOM 721 C CA . LEU A 1 95 ? 8.672 -5.890 -7.566 1.00 97.25 95 LEU A CA 1
ATOM 722 C C . LEU A 1 95 ? 8.687 -5.008 -8.822 1.00 97.25 95 LEU A C 1
ATOM 724 O O . LEU A 1 95 ? 9.221 -5.414 -9.850 1.00 97.25 95 LEU A O 1
ATOM 728 N N . ALA A 1 96 ? 8.178 -3.778 -8.741 1.00 96.50 96 ALA A N 1
ATOM 729 C CA . ALA A 1 96 ? 8.198 -2.849 -9.865 1.00 96.50 96 ALA A CA 1
ATOM 730 C C . ALA A 1 96 ? 9.625 -2.532 -10.319 1.00 96.50 96 ALA A C 1
ATOM 732 O O . ALA A 1 96 ? 9.905 -2.567 -11.520 1.00 96.50 96 ALA A O 1
ATOM 733 N N . TYR A 1 97 ? 10.535 -2.298 -9.375 1.00 96.25 97 TYR A N 1
ATOM 734 C CA . TYR A 1 97 ? 11.957 -2.137 -9.656 1.00 96.25 97 TYR A CA 1
ATOM 735 C C . TYR A 1 97 ? 12.551 -3.389 -10.314 1.00 96.25 97 TYR A C 1
ATOM 737 O O . TYR A 1 97 ? 13.204 -3.276 -11.345 1.00 96.25 97 TYR A O 1
ATOM 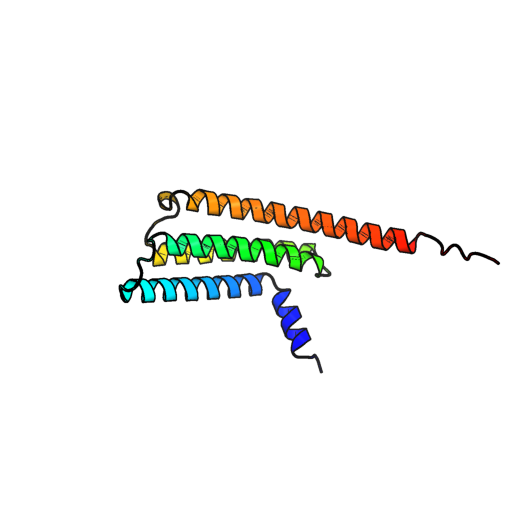745 N N . LEU A 1 98 ? 12.271 -4.588 -9.795 1.00 95.69 98 LEU A N 1
ATOM 746 C CA . LEU A 1 98 ? 12.807 -5.838 -10.342 1.00 95.69 98 LEU A CA 1
ATOM 747 C C . LEU A 1 98 ? 12.341 -6.107 -11.784 1.00 95.69 98 LEU A C 1
ATOM 749 O O . LEU A 1 98 ? 13.125 -6.569 -12.609 1.00 95.69 98 LEU A O 1
ATOM 753 N N . PHE A 1 99 ? 11.076 -5.816 -12.098 1.00 94.50 99 PHE A N 1
ATOM 754 C CA 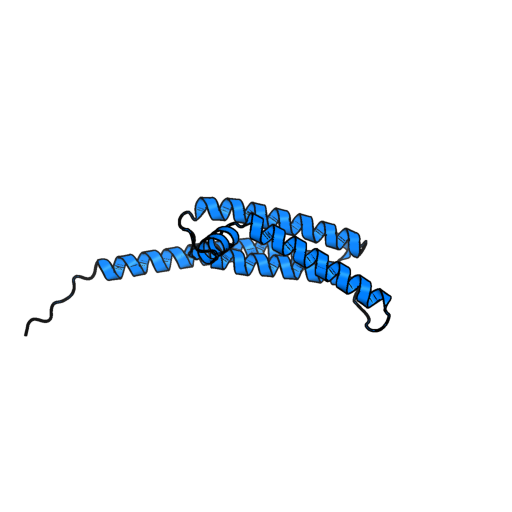. PHE A 1 99 ? 10.499 -6.071 -13.422 1.00 94.50 99 PHE A CA 1
ATOM 755 C C . PHE A 1 99 ? 10.782 -4.964 -14.446 1.00 94.50 99 PHE A C 1
ATOM 757 O O . PHE A 1 99 ? 10.824 -5.254 -15.642 1.00 94.50 99 PHE A O 1
ATOM 764 N N . SER A 1 100 ? 10.946 -3.711 -14.008 1.00 92.44 100 SER A N 1
ATOM 765 C CA . SER A 1 100 ? 11.254 -2.583 -14.902 1.00 92.44 100 SER A CA 1
ATOM 766 C C . SER A 1 100 ? 12.749 -2.285 -15.017 1.00 92.44 100 SER A C 1
ATOM 768 O O . SER A 1 100 ? 13.156 -1.671 -15.997 1.00 92.44 100 SER A O 1
ATOM 770 N N . SER A 1 101 ? 13.549 -2.692 -14.027 1.00 92.50 101 SER A N 1
ATOM 771 C CA . SER A 1 101 ? 14.945 -2.274 -13.819 1.00 92.50 101 SER A CA 1
ATOM 772 C C . SER A 1 101 ? 15.140 -0.755 -13.718 1.00 92.50 101 SER A C 1
ATOM 774 O O . SER A 1 101 ? 16.262 -0.274 -13.825 1.00 92.50 101 SER A O 1
ATOM 776 N N . ILE A 1 102 ? 14.061 0.002 -13.489 1.00 92.94 102 ILE A N 1
ATOM 777 C CA . ILE A 1 102 ? 14.086 1.460 -13.357 1.00 92.94 102 ILE A CA 1
ATOM 778 C C . ILE A 1 102 ? 13.902 1.805 -11.880 1.00 92.94 102 ILE A C 1
ATOM 780 O O . ILE A 1 102 ? 12.870 1.434 -11.305 1.00 92.94 102 ILE A O 1
ATOM 784 N N . PRO A 1 103 ? 14.853 2.509 -11.242 1.00 93.38 103 PRO A N 1
ATOM 785 C CA . PRO A 1 103 ? 14.687 2.954 -9.865 1.00 93.38 103 PRO A CA 1
ATOM 786 C C . PRO A 1 103 ? 13.556 3.985 -9.764 1.00 93.38 103 PRO A C 1
ATOM 788 O O . PRO A 1 103 ? 13.308 4.754 -10.690 1.00 93.38 103 PRO A O 1
ATOM 791 N N . ILE A 1 104 ? 12.898 4.068 -8.602 1.00 90.38 104 ILE A N 1
ATOM 792 C CA . ILE A 1 104 ? 11.783 5.012 -8.379 1.00 90.38 104 ILE A CA 1
ATOM 793 C C . ILE A 1 104 ? 12.158 6.470 -8.703 1.00 90.38 104 ILE A C 1
ATOM 795 O O . ILE A 1 104 ? 11.304 7.248 -9.116 1.00 90.38 104 ILE A O 1
ATOM 799 N N . GLY A 1 105 ? 13.434 6.846 -8.550 1.00 88.31 105 GLY A N 1
ATOM 800 C CA . GLY A 1 105 ? 13.934 8.182 -8.885 1.00 88.31 105 GLY A CA 1
ATOM 801 C C . GLY A 1 105 ? 13.799 8.540 -10.367 1.00 88.31 105 GLY A C 1
ATOM 802 O O . GLY A 1 105 ? 13.571 9.703 -10.686 1.00 88.31 105 GLY A O 1
ATOM 803 N N . GLU A 1 106 ? 13.874 7.539 -11.242 1.00 89.88 106 GLU A N 1
ATOM 804 C CA . GLU A 1 106 ? 13.811 7.670 -12.701 1.00 89.88 106 GLU A CA 1
ATOM 805 C C . GLU A 1 106 ? 12.432 7.300 -13.264 1.00 89.88 106 GLU A C 1
ATOM 807 O O . GLU A 1 106 ? 12.157 7.515 -14.442 1.00 89.88 106 GLU A O 1
ATOM 812 N N . ALA A 1 107 ? 11.513 6.815 -12.423 1.00 87.62 107 ALA A N 1
ATOM 813 C CA . ALA A 1 107 ? 10.155 6.431 -12.812 1.00 87.62 107 ALA A CA 1
ATOM 814 C C . ALA A 1 107 ? 9.233 7.630 -13.160 1.00 87.62 107 ALA A C 1
ATOM 816 O O . ALA A 1 107 ? 8.007 7.497 -13.181 1.00 87.62 107 ALA A O 1
ATOM 817 N N . GLY A 1 108 ? 9.798 8.813 -13.424 1.00 88.88 108 GLY A N 1
ATOM 818 C CA . GLY A 1 108 ? 9.080 10.027 -13.808 1.00 88.88 108 GLY A CA 1
ATOM 819 C C . GLY A 1 108 ? 7.969 10.398 -12.822 1.00 88.88 108 GLY A C 1
ATOM 820 O O . GLY A 1 108 ? 8.171 10.442 -11.606 1.00 88.88 108 GLY A O 1
ATOM 821 N N . SER A 1 109 ? 6.763 10.635 -13.343 1.00 92.12 109 SER A N 1
ATOM 822 C CA . SER A 1 109 ? 5.585 11.004 -12.547 1.00 92.12 109 SER A CA 1
ATOM 823 C C . SER A 1 109 ? 5.172 9.938 -11.526 1.00 92.12 109 SER A C 1
ATOM 825 O O . SER A 1 109 ? 4.554 10.283 -10.519 1.00 92.12 109 SER A O 1
ATOM 827 N N . TYR A 1 110 ? 5.539 8.663 -11.720 1.00 92.94 110 TYR A N 1
ATOM 828 C CA . TYR A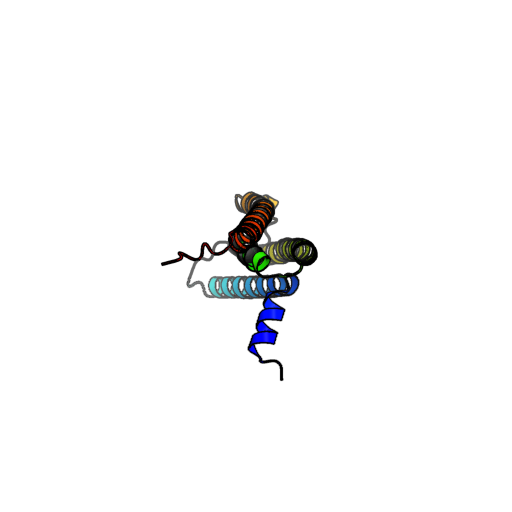 1 110 ? 5.174 7.600 -10.778 1.00 92.94 110 TYR A CA 1
ATOM 829 C C . TYR A 1 110 ? 5.816 7.776 -9.408 1.00 92.94 110 TYR A C 1
ATOM 831 O O . TYR A 1 110 ? 5.201 7.385 -8.421 1.00 92.94 110 TYR A O 1
ATOM 839 N N . ARG A 1 111 ? 6.978 8.438 -9.316 1.00 93.50 111 ARG A N 1
ATOM 840 C CA . ARG A 1 111 ? 7.570 8.842 -8.032 1.00 93.50 111 ARG A CA 1
ATOM 841 C C . ARG A 1 111 ? 6.593 9.673 -7.210 1.00 93.50 111 ARG A C 1
ATOM 843 O O . ARG A 1 111 ? 6.362 9.388 -6.037 1.00 93.50 111 ARG A O 1
ATOM 850 N N . TRP A 1 112 ? 6.009 10.690 -7.837 1.00 94.94 112 TRP A N 1
ATOM 851 C CA . TRP A 1 112 ? 5.048 11.570 -7.185 1.00 94.94 112 TRP A CA 1
ATOM 852 C C . TRP A 1 112 ? 3.733 10.861 -6.911 1.00 94.94 112 TRP A C 1
ATOM 854 O O . TRP A 1 112 ? 3.199 11.026 -5.824 1.00 94.94 112 TRP A O 1
ATOM 864 N N . ILE A 1 113 ? 3.253 10.017 -7.827 1.00 95.31 113 ILE A N 1
ATOM 865 C CA . ILE A 1 113 ? 2.052 9.206 -7.584 1.00 95.31 113 ILE A CA 1
ATOM 866 C C . ILE A 1 113 ? 2.255 8.313 -6.354 1.00 95.31 113 ILE A C 1
ATOM 868 O O . ILE A 1 113 ? 1.387 8.272 -5.492 1.00 95.31 113 ILE A O 1
ATOM 872 N N . TYR A 1 114 ? 3.410 7.660 -6.214 1.00 94.19 114 TYR A N 1
ATOM 873 C CA . TYR A 1 114 ? 3.726 6.828 -5.049 1.00 94.19 114 TYR A CA 1
ATOM 874 C C . TYR A 1 114 ? 3.647 7.614 -3.734 1.00 94.19 114 TYR A C 1
ATOM 876 O O . TYR A 1 114 ? 3.063 7.149 -2.751 1.00 94.19 114 TYR A O 1
ATOM 884 N N . VAL A 1 115 ? 4.203 8.828 -3.728 1.00 94.44 115 VAL A N 1
ATOM 885 C CA . VAL A 1 115 ? 4.158 9.742 -2.579 1.00 94.44 115 VAL A CA 1
ATOM 886 C C . VAL A 1 115 ? 2.721 10.187 -2.304 1.00 94.44 115 VAL A C 1
ATOM 888 O O . VAL A 1 115 ? 2.241 10.046 -1.182 1.00 94.44 115 VAL A O 1
ATOM 891 N N . VAL A 1 116 ? 2.008 10.662 -3.325 1.00 96.75 116 VAL A N 1
ATOM 892 C CA . VAL A 1 116 ? 0.628 11.153 -3.219 1.00 96.75 116 VAL A CA 1
ATOM 893 C C . VAL A 1 116 ? -0.312 10.056 -2.736 1.00 96.75 116 VAL A C 1
ATOM 895 O O . VAL A 1 116 ? -1.122 10.315 -1.858 1.00 96.75 116 VAL A O 1
ATOM 898 N N . VAL A 1 117 ? -0.187 8.825 -3.234 1.00 96.62 117 VAL A N 1
ATOM 899 C CA . VAL A 1 117 ? -1.001 7.690 -2.775 1.00 96.62 117 VAL A CA 1
ATOM 900 C C . VAL A 1 117 ? -0.673 7.334 -1.325 1.00 96.62 117 VAL A C 1
ATOM 902 O O . VAL A 1 117 ? -1.580 7.040 -0.550 1.00 96.62 117 VAL A O 1
ATOM 905 N N . SER A 1 118 ? 0.597 7.419 -0.922 1.00 95.38 118 SER A N 1
ATOM 906 C CA . SER A 1 118 ? 1.002 7.169 0.466 1.00 95.38 118 SER A CA 1
ATOM 907 C C . SER A 1 118 ? 0.413 8.187 1.441 1.00 95.38 118 SER A C 1
ATOM 909 O O . SER A 1 118 ? -0.158 7.804 2.460 1.00 95.38 118 SER A O 1
ATOM 911 N N . PHE A 1 119 ? 0.489 9.479 1.119 1.00 95.88 119 PHE A N 1
ATOM 912 C CA . PHE A 1 119 ? -0.154 10.520 1.925 1.00 95.88 119 PHE A CA 1
ATOM 913 C C . PHE A 1 119 ? -1.683 10.449 1.840 1.00 95.88 119 PHE A C 1
ATOM 915 O O . PHE A 1 119 ? -2.367 10.556 2.856 1.00 95.88 119 PHE A O 1
ATOM 922 N N . GLY A 1 120 ? -2.220 10.209 0.646 1.00 96.38 120 GLY A N 1
ATOM 923 C CA . GLY A 1 120 ? -3.650 10.067 0.391 1.00 96.38 120 GLY A CA 1
ATOM 924 C C . GLY A 1 120 ? -4.272 8.927 1.190 1.00 96.38 120 GLY A C 1
ATOM 925 O O . GLY A 1 120 ? -5.389 9.061 1.673 1.00 96.38 120 GLY A O 1
ATOM 926 N N . TYR A 1 121 ? -3.534 7.844 1.429 1.00 96.56 121 TYR A N 1
ATOM 927 C CA . TYR A 1 121 ? -3.993 6.769 2.298 1.00 96.56 121 TYR A CA 1
ATOM 928 C C . TYR A 1 121 ? -4.224 7.224 3.746 1.00 96.56 121 TYR A C 1
ATOM 930 O O . TYR A 1 121 ? -5.258 6.904 4.332 1.00 96.56 121 TYR A O 1
ATOM 938 N N . LEU A 1 122 ? -3.319 8.026 4.313 1.00 94.62 122 LEU A N 1
ATOM 939 C CA . LEU A 1 122 ? -3.521 8.591 5.651 1.00 94.62 122 LEU A CA 1
ATOM 940 C C . LEU A 1 122 ? -4.760 9.492 5.688 1.00 94.62 122 LEU A C 1
ATOM 942 O O . LEU A 1 122 ? -5.533 9.441 6.643 1.00 94.62 122 LEU A O 1
ATOM 946 N N . VAL A 1 123 ? -4.986 10.265 4.623 1.00 95.75 123 VAL A N 1
ATOM 947 C CA . VAL A 1 123 ? -6.196 11.083 4.471 1.00 95.75 123 VAL A CA 1
ATOM 948 C C . VAL A 1 123 ? -7.449 10.205 4.419 1.00 95.75 123 VAL A C 1
ATOM 950 O O . VAL A 1 123 ? -8.401 10.476 5.149 1.00 95.75 123 VAL A O 1
ATOM 953 N N . PHE A 1 124 ? -7.449 9.122 3.634 1.00 95.31 124 PHE A N 1
ATOM 954 C CA . PHE A 1 124 ? -8.575 8.186 3.572 1.00 95.31 124 PHE A CA 1
ATOM 955 C C . PHE A 1 124 ? -8.887 7.559 4.932 1.00 95.31 124 PHE A C 1
ATOM 957 O O . PHE A 1 124 ? -10.058 7.460 5.301 1.00 95.31 124 PHE A O 1
ATOM 964 N N . LEU A 1 125 ? -7.865 7.185 5.707 1.00 92.69 125 LEU A N 1
ATOM 965 C CA . LEU A 1 125 ? -8.062 6.702 7.072 1.00 92.69 125 LEU A CA 1
ATOM 966 C C . LEU A 1 125 ? -8.740 7.768 7.940 1.00 92.69 125 LEU A C 1
ATOM 968 O O . LEU A 1 125 ? -9.778 7.492 8.536 1.00 92.69 125 LEU A O 1
ATOM 972 N N . ILE A 1 126 ? -8.223 9.000 7.963 1.00 92.56 126 ILE A N 1
ATOM 973 C CA . ILE A 1 126 ? -8.807 10.093 8.758 1.00 92.56 126 ILE A CA 1
ATOM 974 C C . ILE A 1 126 ? -10.274 10.328 8.389 1.00 92.56 126 ILE A C 1
ATOM 976 O O . ILE A 1 126 ? -11.113 10.413 9.285 1.00 92.56 126 ILE A O 1
ATOM 980 N N . ILE A 1 127 ? -10.601 10.372 7.095 1.00 94.75 127 ILE A N 1
ATOM 981 C CA . ILE A 1 127 ? -11.984 10.534 6.625 1.00 94.75 127 ILE A CA 1
ATOM 982 C C . ILE A 1 127 ? -12.878 9.430 7.196 1.00 94.75 127 ILE A C 1
ATOM 984 O O . ILE A 1 127 ? -13.936 9.724 7.745 1.00 94.75 127 ILE A O 1
ATOM 988 N N . MET A 1 128 ? -12.448 8.169 7.139 1.00 92.69 128 MET A N 1
ATOM 989 C CA . MET A 1 128 ? -13.253 7.055 7.646 1.00 92.69 128 MET A CA 1
ATOM 990 C C . MET A 1 128 ? -13.395 7.073 9.170 1.00 92.69 128 MET A C 1
ATOM 992 O O . MET A 1 128 ? -14.471 6.776 9.684 1.00 92.69 128 MET A O 1
ATOM 996 N N . ALA A 1 129 ? -12.369 7.509 9.909 1.00 89.81 129 ALA A N 1
ATOM 997 C CA . ALA A 1 129 ? -12.510 7.750 11.346 1.00 89.81 129 ALA A CA 1
ATOM 998 C C . ALA A 1 129 ? -13.561 8.826 11.654 1.00 89.81 129 ALA A C 1
ATOM 1000 O O . ALA A 1 129 ? -14.308 8.690 12.623 1.00 89.81 129 ALA A O 1
ATOM 1001 N N . LEU A 1 130 ? -13.634 9.889 10.848 1.00 93.12 130 LEU A N 1
ATOM 1002 C CA . LEU A 1 130 ? -14.661 10.920 11.005 1.00 93.12 130 LEU A CA 1
ATOM 1003 C C . LEU A 1 130 ? -16.053 10.371 10.684 1.00 93.12 130 LEU A C 1
ATOM 1005 O O . LEU A 1 130 ? -16.967 10.564 11.479 1.00 93.12 130 LEU A O 1
ATOM 1009 N N . VAL A 1 131 ? -16.201 9.634 9.579 1.00 94.00 131 VAL A N 1
ATOM 1010 C CA . VAL A 1 131 ? -17.468 8.984 9.203 1.00 94.00 131 VAL A CA 1
ATOM 1011 C C . VAL A 1 131 ? -17.964 8.075 10.323 1.00 94.00 131 VAL A C 1
ATOM 1013 O O . VAL A 1 131 ? -19.120 8.182 10.723 1.00 94.00 131 VAL A O 1
ATOM 1016 N N . ARG A 1 132 ? -17.090 7.241 10.897 1.00 89.56 132 ARG A N 1
ATOM 1017 C CA . ARG A 1 132 ? -17.459 6.372 12.018 1.00 89.56 132 ARG A CA 1
ATOM 1018 C C . ARG A 1 132 ? -17.986 7.165 13.212 1.00 89.56 132 ARG A C 1
ATOM 1020 O O . ARG A 1 132 ? -19.016 6.805 13.766 1.00 89.56 132 ARG A O 1
ATOM 1027 N N . LYS A 1 133 ? -17.323 8.267 13.580 1.00 90.56 133 LYS A N 1
ATOM 1028 C CA . LYS A 1 133 ? -17.785 9.131 14.679 1.00 90.56 133 LYS A CA 1
ATOM 1029 C C . LYS A 1 133 ? -19.161 9.738 14.407 1.00 90.56 133 LYS A C 1
ATOM 1031 O O . LYS A 1 133 ? -19.955 9.847 15.334 1.00 90.56 133 LYS A O 1
ATOM 1036 N N . ILE A 1 134 ? -19.437 10.132 13.162 1.00 92.25 134 ILE A N 1
ATOM 1037 C CA . ILE A 1 134 ? -20.748 10.663 12.758 1.00 92.25 134 ILE A CA 1
ATOM 1038 C C . ILE A 1 134 ? -21.826 9.582 12.904 1.00 92.25 134 ILE A C 1
ATOM 1040 O O . ILE A 1 134 ? -22.882 9.855 13.465 1.00 92.25 134 ILE A O 1
ATOM 1044 N N . VAL A 1 135 ? -21.550 8.354 12.455 1.00 90.62 135 VAL A N 1
ATOM 1045 C CA . VAL A 1 135 ? -22.481 7.219 12.584 1.00 90.62 135 VAL A CA 1
ATOM 1046 C C . VAL A 1 135 ? -22.751 6.896 14.056 1.00 90.62 135 VAL A C 1
ATOM 1048 O O . VAL A 1 135 ? -23.906 6.836 14.463 1.00 90.62 135 VAL A O 1
ATOM 1051 N N . GLU A 1 136 ? -21.705 6.792 14.881 1.00 89.38 136 GLU A N 1
ATOM 1052 C CA . GLU A 1 136 ? -21.838 6.546 16.326 1.00 89.38 136 GLU A CA 1
ATOM 1053 C C . GLU A 1 136 ? -22.617 7.660 17.048 1.00 89.38 136 GLU A C 1
ATOM 1055 O O . GLU A 1 136 ? -23.268 7.415 18.064 1.00 89.38 136 GLU A O 1
ATOM 1060 N N . PHE A 1 137 ? -22.529 8.899 16.560 1.00 90.81 137 PHE A N 1
ATOM 1061 C CA . PHE A 1 137 ? -23.303 10.021 17.080 1.00 90.81 137 PHE A CA 1
ATOM 1062 C C . PHE A 1 137 ? -24.782 9.918 16.685 1.00 90.81 137 PHE A C 1
ATOM 1064 O O . PHE A 1 137 ? -25.644 10.034 17.554 1.00 90.81 137 PHE A O 1
ATOM 1071 N N . ALA A 1 138 ? -25.074 9.621 15.416 1.00 91.12 138 ALA A N 1
ATOM 1072 C CA . ALA A 1 138 ? -26.440 9.443 14.924 1.00 91.12 138 ALA A CA 1
ATOM 1073 C C . ALA A 1 138 ? -27.170 8.291 15.641 1.00 91.12 138 ALA A C 1
ATOM 1075 O O . ALA A 1 138 ? -28.300 8.461 16.095 1.00 91.12 138 ALA A O 1
ATOM 1076 N N . GLU A 1 139 ? -26.497 7.151 15.841 1.00 87.94 139 GLU A N 1
ATOM 1077 C CA . GLU A 1 139 ? -27.050 6.012 16.592 1.00 87.94 139 GLU A CA 1
ATOM 1078 C C . GLU A 1 139 ? -27.392 6.379 18.051 1.00 87.94 139 GLU A C 1
ATOM 1080 O O . GLU A 1 139 ? -28.365 5.876 18.617 1.00 87.94 139 GLU A O 1
ATOM 1085 N N . LYS A 1 140 ? -26.627 7.289 18.673 1.00 87.25 140 LYS A N 1
ATOM 1086 C CA . LYS A 1 140 ? -26.899 7.784 20.035 1.00 87.25 140 LYS A CA 1
ATOM 1087 C C . LYS A 1 140 ? -28.062 8.776 20.085 1.00 87.25 140 LYS A C 1
ATOM 1089 O O . LYS A 1 140 ? -28.825 8.756 21.055 1.00 87.25 140 LYS A O 1
ATOM 1094 N N . GLU A 1 141 ? -28.211 9.641 19.083 1.00 80.50 141 GLU A N 1
ATOM 1095 C CA . GLU A 1 141 ? -29.317 10.607 19.022 1.00 80.50 141 GLU A CA 1
ATOM 1096 C C . GLU A 1 141 ? -30.679 9.918 18.864 1.00 80.50 141 GLU A C 1
ATOM 1098 O O . GLU A 1 141 ? -31.618 10.271 19.583 1.00 80.50 141 GLU A O 1
ATOM 1103 N N . GLU A 1 142 ? -30.786 8.891 18.012 1.00 65.50 142 GLU A N 1
ATOM 1104 C CA . GLU A 1 142 ? -32.028 8.118 17.845 1.00 65.50 142 GLU A CA 1
ATOM 1105 C C . GLU A 1 142 ? -32.469 7.431 19.142 1.00 65.50 142 GLU A C 1
ATOM 1107 O O . GLU A 1 142 ? -33.659 7.395 19.461 1.00 65.50 142 GLU A O 1
ATOM 1112 N N . TRP A 1 143 ? -31.517 6.922 19.929 1.00 60.62 143 TRP A N 1
ATOM 1113 C CA . TRP A 1 143 ? -31.818 6.301 21.219 1.00 60.62 143 TRP A CA 1
ATOM 1114 C C . TRP A 1 143 ? -32.276 7.318 22.275 1.00 60.62 143 TRP A C 1
ATOM 1116 O O . TRP A 1 143 ? -33.060 6.990 23.167 1.00 60.62 143 TRP A O 1
ATOM 1126 N N . THR A 1 144 ? -31.795 8.561 22.182 1.00 66.25 144 THR A N 1
ATOM 1127 C CA . THR A 1 144 ? -32.054 9.608 23.182 1.00 66.25 144 THR A CA 1
ATOM 1128 C C . THR A 1 144 ? -33.366 10.355 22.926 1.00 66.25 144 THR A C 1
ATOM 1130 O O . THR A 1 144 ? -33.894 10.971 23.850 1.00 66.25 144 THR A O 1
ATOM 1133 N N . GLN A 1 145 ? -33.951 10.282 21.723 1.00 65.94 145 GLN A N 1
ATOM 1134 C CA . GLN A 1 145 ? -35.295 10.815 21.482 1.00 65.94 145 GLN A CA 1
ATOM 1135 C C . GLN A 1 145 ? -36.352 9.893 22.122 1.00 65.94 145 GLN A C 1
ATOM 1137 O O . GLN A 1 145 ? -36.617 8.803 21.603 1.00 65.94 145 GLN A O 1
ATOM 1142 N N . PRO A 1 146 ? -37.011 10.289 23.234 1.00 64.62 146 PRO A N 1
ATOM 1143 C CA . PRO A 1 146 ? -38.068 9.470 23.802 1.00 64.62 146 PRO A CA 1
ATOM 1144 C C . PRO A 1 146 ? -39.188 9.400 22.767 1.00 64.62 146 PRO A C 1
ATOM 1146 O O . PRO A 1 146 ? -39.692 10.437 22.334 1.00 64.62 146 PRO A O 1
ATOM 1149 N N . ARG A 1 147 ? -39.571 8.178 22.362 1.00 66.69 147 ARG A N 1
ATOM 1150 C CA . ARG A 1 147 ? -40.719 7.923 21.481 1.00 66.69 147 ARG A CA 1
ATOM 1151 C C . ARG A 1 147 ? -41.892 8.772 21.960 1.00 66.69 147 ARG A C 1
ATOM 1153 O O . ARG A 1 147 ? -42.532 8.427 22.955 1.00 66.69 147 ARG A O 1
ATOM 1160 N N . GLN A 1 148 ? -42.172 9.874 21.265 1.00 64.50 148 GLN A N 1
ATOM 1161 C CA . GLN A 1 148 ? -43.339 10.696 21.536 1.00 64.50 148 GLN A CA 1
ATOM 1162 C C . GLN A 1 148 ? -44.554 9.846 21.172 1.00 64.50 148 GLN A C 1
ATOM 1164 O O . GLN A 1 148 ? -45.003 9.805 20.028 1.00 64.50 148 GLN A O 1
ATOM 1169 N N . ARG A 1 149 ? -45.053 9.080 22.149 1.00 65.19 149 ARG A N 1
ATOM 1170 C CA . ARG A 1 149 ? -46.329 8.381 22.054 1.00 65.19 149 ARG A CA 1
ATOM 1171 C C . ARG A 1 149 ? -47.375 9.459 21.823 1.00 65.19 149 ARG A C 1
ATOM 1173 O O . ARG A 1 149 ? -47.760 10.170 22.750 1.00 65.19 149 ARG A O 1
ATOM 1180 N N . ARG A 1 150 ? -47.818 9.582 20.575 1.00 63.47 150 ARG A N 1
ATOM 1181 C CA . ARG A 1 150 ? -48.967 10.397 20.203 1.00 63.47 150 ARG A CA 1
ATOM 1182 C C . ARG A 1 150 ? -50.184 9.763 20.879 1.00 63.47 150 ARG A C 1
ATOM 1184 O O . ARG A 1 150 ? -50.725 8.781 20.383 1.00 63.47 150 ARG A O 1
ATOM 1191 N N . LYS A 1 151 ? -50.541 10.261 22.067 1.00 62.88 151 LYS A N 1
ATOM 1192 C CA . LYS A 1 151 ? -51.803 9.925 22.730 1.00 62.88 151 LYS A CA 1
ATOM 1193 C C . LYS A 1 151 ? -52.927 10.476 21.851 1.00 62.88 151 LYS A C 1
ATOM 1195 O O . LYS A 1 151 ? -53.013 11.688 21.663 1.00 62.88 151 LYS A O 1
ATOM 1200 N N . ARG A 1 152 ? -53.720 9.580 21.274 1.00 58.69 152 ARG A N 1
ATOM 1201 C CA . ARG A 1 152 ? -55.105 9.850 20.896 1.00 58.69 152 ARG A CA 1
ATOM 1202 C C . ARG A 1 152 ? -55.984 9.101 21.876 1.00 58.69 152 ARG A C 1
ATOM 1204 O O . ARG A 1 152 ? -55.580 7.971 22.234 1.00 58.69 152 ARG A O 1
#

pLDDT: mean 89.6, std 9.93, range [48.97, 98.12]

Radius of gyration: 20.84 Å; chains: 1; bounding box: 70×36×54 Å

Secondary structure (DSSP, 8-state):
---HHHHHHHHHT-HHHHHHHHHHHHHHHHHHHHHHHHHSSS---TTHHHHHHHHHHHHHHHHHHHHTTT-S-HHHHHHHHHHHHHHHHHHHHHHHHHHH---TTTSTHHHHHHHHHHHHHHHHHHHHHHHHHHHHHHHHHHHHS-------

Foldseek 3Di:
DDDPVNVVLVLLLQLLSLLVVLLVVLLVVLVVLVVVVVVVPDDDDLLNLLVSLLVSLLVSLQSLLVSLLVDPDNVVSVVRNLVSSVCSLVSSQVVSCVSSVDHLVRSPCSVVSSVCSNVVSVVSNVVSVVVSVVVVVVVVVVVPPDPPPPDD

Sequence (152 aa):
MKSTTDQFFKRIENPMFQAAVAIGMVLVLMVSGKLVRMSGLITVPVLFPWMTAAAFMLLFAMFNSVISLSVADMIKYWGRSVYGFLGLAAGAGFLAYLFSSIPIGEAGSYRWIYVVVSFGYLVFLIIMALVRKIVEFAEKEEWTQPRQRRKR